Protein AF-A0A932TH51-F1 (afdb_monomer)

Sequence (95 aa):
IGLEGLRRVCAATSLPVIAIGGITRERVAEVLAAGAAGVAVMSAVAAAVDMEVAVRSLAGALGAGERSRQGAKPPRGKAARENEKPETGNPKSET

Radius of gyration: 22.47 Å; Cα contacts (8 Å, |Δi|>4): 70; chains: 1; bounding box: 60×39×61 Å

Structure (mmCIF, N/CA/C/O backbone):
data_AF-A0A932TH51-F1
#
_entry.id   AF-A0A932TH51-F1
#
loop_
_atom_site.group_PDB
_atom_site.id
_atom_site.type_symbol
_atom_site.label_atom_id
_atom_site.label_alt_id
_atom_site.label_comp_id
_atom_site.label_asym_id
_atom_site.label_entity_id
_atom_site.label_seq_id
_atom_site.pdbx_PDB_ins_code
_atom_site.Cartn_x
_atom_site.Cartn_y
_atom_site.Cartn_z
_atom_site.occupancy
_atom_site.B_iso_or_equiv
_atom_site.auth_seq_id
_atom_site.auth_comp_id
_atom_site.auth_asym_id
_atom_site.auth_atom_id
_atom_site.pdbx_PDB_model_num
ATOM 1 N N . ILE A 1 1 ? -11.157 -8.090 -0.973 1.00 87.19 1 ILE A N 1
ATOM 2 C CA . ILE A 1 1 ? -11.871 -7.064 -0.169 1.00 87.19 1 ILE A CA 1
ATOM 3 C C . ILE A 1 1 ? -11.951 -5.699 -0.860 1.00 87.19 1 ILE A C 1
ATOM 5 O O . ILE A 1 1 ? -12.943 -5.010 -0.662 1.00 87.19 1 ILE A O 1
ATOM 9 N N . GLY A 1 2 ? -10.965 -5.324 -1.691 1.00 94.69 2 GLY A N 1
ATOM 10 C CA . GLY A 1 2 ? -10.991 -4.059 -2.438 1.00 94.69 2 GLY A CA 1
ATOM 11 C C . GLY A 1 2 ? -10.927 -2.819 -1.538 1.00 94.69 2 GLY A C 1
ATOM 12 O O . GLY A 1 2 ? -10.793 -2.940 -0.321 1.00 94.69 2 GLY A O 1
ATOM 13 N N . LEU A 1 3 ? -11.036 -1.631 -2.140 1.00 96.62 3 LEU A N 1
ATOM 14 C CA . LEU A 1 3 ? -10.979 -0.355 -1.413 1.00 96.62 3 LEU A CA 1
ATOM 15 C C . LEU A 1 3 ? -12.119 -0.207 -0.401 1.00 96.62 3 LEU A C 1
ATOM 17 O O . LEU A 1 3 ? -11.901 0.295 0.695 1.00 96.62 3 LEU A O 1
ATOM 21 N N . GLU A 1 4 ? -13.319 -0.688 -0.731 1.00 97.50 4 GLU A N 1
ATOM 22 C CA . GLU A 1 4 ? -14.458 -0.608 0.186 1.00 97.50 4 GLU A CA 1
ATOM 23 C C . GLU A 1 4 ? -14.277 -1.505 1.413 1.00 97.50 4 GLU A C 1
ATOM 25 O O . GLU A 1 4 ? -14.489 -1.088 2.549 1.00 97.50 4 GLU A O 1
ATOM 30 N N . GLY A 1 5 ? -13.803 -2.735 1.211 1.00 97.81 5 GLY A N 1
ATOM 31 C CA . GLY A 1 5 ? -13.464 -3.604 2.331 1.00 97.81 5 GLY A CA 1
ATOM 32 C C . GLY A 1 5 ? -12.319 -3.043 3.174 1.00 97.81 5 GLY A C 1
ATOM 33 O O . GLY A 1 5 ? -12.374 -3.145 4.396 1.00 97.81 5 GLY A O 1
ATOM 34 N N . LEU A 1 6 ? -11.324 -2.407 2.545 1.00 97.56 6 LEU A N 1
ATOM 35 C CA . LEU A 1 6 ? -10.248 -1.716 3.253 1.00 97.56 6 LEU A CA 1
ATOM 36 C C . LEU A 1 6 ? -10.791 -0.568 4.117 1.00 97.56 6 LEU A C 1
ATOM 38 O O . LEU A 1 6 ? -10.463 -0.517 5.298 1.00 97.56 6 LEU A O 1
ATOM 42 N N . ARG A 1 7 ? -11.686 0.276 3.582 1.00 98.00 7 ARG A N 1
ATOM 43 C CA . ARG A 1 7 ? -12.358 1.344 4.345 1.00 98.00 7 ARG A CA 1
ATOM 44 C C . ARG A 1 7 ? -13.056 0.808 5.588 1.00 98.00 7 ARG A C 1
ATOM 46 O O . ARG A 1 7 ? -12.866 1.336 6.681 1.00 98.00 7 ARG A O 1
ATOM 53 N N . ARG A 1 8 ? -13.820 -0.277 5.435 1.00 98.06 8 ARG A N 1
ATOM 54 C CA . ARG A 1 8 ? -14.518 -0.925 6.554 1.00 98.06 8 ARG A CA 1
ATOM 55 C C . ARG A 1 8 ? -13.558 -1.430 7.629 1.00 98.06 8 ARG A C 1
ATOM 57 O O . ARG A 1 8 ? -13.854 -1.285 8.808 1.00 98.06 8 ARG A O 1
ATOM 64 N N . VAL A 1 9 ? -12.420 -2.005 7.238 1.00 97.12 9 VAL A N 1
ATOM 65 C CA . VAL A 1 9 ? -11.395 -2.471 8.186 1.00 97.12 9 VAL A CA 1
ATOM 66 C C . VAL A 1 9 ? -10.753 -1.291 8.910 1.00 97.12 9 VAL A C 1
ATOM 68 O O . VAL A 1 9 ? -10.694 -1.310 10.135 1.00 97.12 9 VAL A O 1
ATOM 71 N N . CYS A 1 10 ? -10.331 -0.253 8.186 1.00 96.38 10 CYS A N 1
ATOM 72 C CA . CYS A 1 10 ? -9.732 0.944 8.778 1.00 96.38 10 CYS A CA 1
ATOM 73 C C . CYS A 1 10 ? -10.684 1.644 9.759 1.00 96.38 10 CYS A C 1
ATOM 75 O O . CYS A 1 10 ? -10.247 2.090 10.811 1.00 96.38 10 CYS A O 1
ATOM 77 N N . ALA A 1 11 ? -11.985 1.697 9.460 1.00 96.75 11 ALA A N 1
ATOM 78 C CA . ALA A 1 11 ? -12.984 2.281 10.357 1.00 96.75 11 ALA A CA 1
ATOM 79 C C . ALA A 1 11 ? -13.263 1.431 11.614 1.00 96.75 11 ALA A C 1
ATOM 81 O O . ALA A 1 11 ? -13.776 1.948 12.603 1.00 96.75 11 ALA A O 1
ATOM 82 N N . ALA A 1 12 ? -12.945 0.133 11.588 1.00 97.56 12 ALA A N 1
ATOM 83 C CA . ALA A 1 12 ? -13.239 -0.802 12.673 1.00 97.56 12 ALA A CA 1
ATOM 84 C C . ALA A 1 12 ? -12.133 -0.895 13.739 1.00 97.56 12 ALA A C 1
ATOM 86 O O . ALA A 1 12 ? -12.320 -1.573 14.749 1.00 97.56 12 ALA A O 1
ATOM 87 N N . THR A 1 13 ? -10.979 -0.255 13.537 1.00 95.56 13 THR A N 1
ATOM 88 C CA . THR A 1 13 ? -9.853 -0.310 14.478 1.00 95.56 13 THR A CA 1
ATOM 89 C C . THR A 1 13 ? -9.154 1.036 14.610 1.00 95.56 13 THR A C 1
ATOM 91 O O . THR A 1 13 ? -9.055 1.803 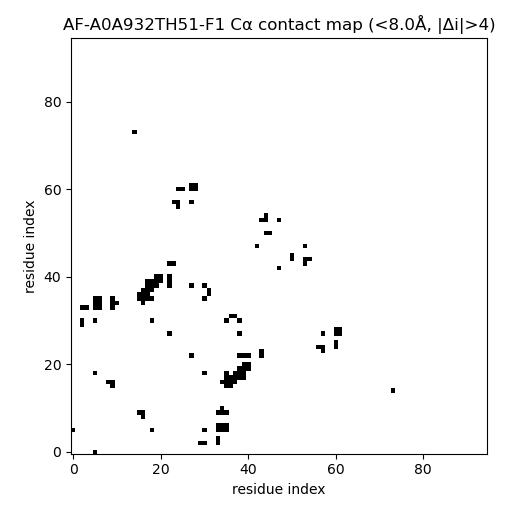13.660 1.00 95.56 13 THR A O 1
ATOM 94 N N . SER A 1 14 ? -8.624 1.316 15.798 1.00 92.25 14 SER A N 1
ATOM 95 C CA . SER A 1 14 ? -7.722 2.446 16.045 1.00 92.25 14 SER A CA 1
ATOM 96 C C . SER A 1 14 ? -6.250 2.105 15.781 1.00 92.25 14 SER A C 1
ATOM 98 O O . SER A 1 14 ? -5.388 2.980 15.867 1.00 92.25 14 SER A O 1
ATOM 100 N N . LEU A 1 15 ? -5.938 0.838 15.479 1.00 94.56 15 LEU A N 1
ATOM 101 C CA . LEU A 1 15 ? -4.585 0.409 15.134 1.00 94.56 15 LEU A CA 1
ATOM 102 C C . LEU A 1 15 ? -4.239 0.790 13.685 1.00 94.56 15 LEU A C 1
ATOM 104 O O . LEU A 1 15 ? -5.109 0.742 12.815 1.00 94.56 15 LEU A O 1
ATOM 108 N N . PRO A 1 16 ? -2.964 1.097 13.384 1.00 93.12 16 PRO A N 1
ATOM 109 C CA . PRO A 1 16 ? -2.531 1.352 12.015 1.00 93.12 16 PRO A CA 1
ATOM 110 C C . PRO A 1 16 ? -2.764 0.140 11.104 1.00 93.12 16 PRO A C 1
ATOM 112 O O . PRO A 1 16 ? -2.282 -0.958 11.382 1.00 93.12 16 PRO A O 1
ATOM 115 N N . VAL A 1 17 ? -3.456 0.358 9.986 1.00 96.06 17 VAL A N 1
ATOM 116 C CA . VAL A 1 17 ? -3.688 -0.660 8.953 1.00 96.06 17 VAL A CA 1
ATOM 117 C C . VAL A 1 17 ? -2.689 -0.472 7.816 1.00 96.06 17 VAL A C 1
ATOM 119 O O . VAL A 1 17 ? -2.600 0.613 7.243 1.00 96.06 17 VAL A O 1
ATOM 122 N N . ILE A 1 18 ? -1.956 -1.529 7.464 1.00 96.56 18 ILE A N 1
ATOM 123 C CA . ILE A 1 18 ? -1.067 -1.553 6.295 1.00 96.56 18 ILE A CA 1
ATOM 124 C C . ILE A 1 18 ? -1.736 -2.367 5.190 1.00 96.56 18 ILE A C 1
ATOM 126 O O . ILE A 1 18 ? -2.061 -3.538 5.387 1.00 96.56 18 ILE A O 1
ATOM 130 N N . ALA A 1 19 ? -1.950 -1.755 4.026 1.00 95.62 19 ALA A N 1
ATOM 131 C CA . ALA A 1 19 ? -2.560 -2.430 2.885 1.00 95.62 19 ALA A CA 1
ATOM 132 C C . ALA A 1 19 ? -1.518 -3.242 2.100 1.00 95.62 19 ALA A C 1
ATOM 134 O O . ALA A 1 19 ? -0.445 -2.734 1.780 1.00 95.62 19 ALA A O 1
ATOM 135 N N . ILE A 1 20 ? -1.849 -4.487 1.753 1.00 94.56 20 ILE A N 1
ATOM 136 C CA . ILE A 1 20 ? -0.991 -5.390 0.978 1.00 94.56 20 ILE A CA 1
ATOM 137 C C . ILE A 1 20 ? -1.793 -6.094 -0.120 1.00 94.56 20 ILE A C 1
ATOM 139 O O . ILE A 1 20 ? -2.968 -6.414 0.060 1.00 94.56 20 ILE A O 1
ATOM 143 N N . GLY A 1 21 ? -1.127 -6.360 -1.245 1.00 91.56 21 GLY A N 1
ATOM 144 C CA . GLY A 1 21 ? -1.686 -7.076 -2.393 1.00 91.56 21 GLY A CA 1
ATOM 145 C C . GLY A 1 21 ? -2.217 -6.136 -3.474 1.00 91.56 21 GLY A C 1
ATOM 146 O O . GLY A 1 21 ? -3.104 -5.323 -3.232 1.00 91.56 21 GLY A O 1
ATOM 147 N N . GLY A 1 22 ? -1.665 -6.247 -4.687 1.00 91.12 22 GLY A N 1
ATOM 148 C CA . GLY A 1 22 ? -2.073 -5.419 -5.831 1.00 91.12 22 GLY A CA 1
ATOM 149 C C . GLY A 1 22 ? -1.712 -3.932 -5.707 1.00 91.12 22 GLY A C 1
ATOM 150 O O . GLY A 1 22 ? -2.334 -3.100 -6.363 1.00 91.12 22 GLY A O 1
ATOM 151 N N . ILE A 1 23 ? -0.735 -3.590 -4.861 1.00 94.56 23 ILE A N 1
ATOM 152 C CA . ILE A 1 23 ? -0.263 -2.214 -4.694 1.00 94.56 23 ILE A CA 1
ATOM 153 C C . ILE A 1 23 ? 0.604 -1.825 -5.893 1.00 94.56 23 ILE A C 1
ATOM 155 O O . ILE A 1 23 ? 1.622 -2.459 -6.170 1.00 94.56 23 ILE A O 1
ATOM 159 N N . THR A 1 24 ? 0.205 -0.754 -6.570 1.00 92.19 24 THR A N 1
ATOM 160 C CA . THR A 1 24 ? 0.974 -0.077 -7.620 1.00 92.19 24 THR A CA 1
ATOM 161 C C . THR A 1 24 ? 1.042 1.406 -7.293 1.00 92.19 24 THR A C 1
ATOM 163 O O . THR A 1 24 ? 0.230 1.900 -6.508 1.00 92.19 24 THR A O 1
ATOM 166 N N . ARG A 1 25 ? 1.980 2.123 -7.914 1.00 91.31 25 ARG A N 1
ATOM 167 C CA . ARG A 1 25 ? 2.163 3.569 -7.744 1.00 91.31 25 ARG A CA 1
ATOM 168 C C . ARG A 1 25 ? 0.856 4.352 -7.921 1.00 91.31 25 ARG A C 1
ATOM 170 O O . ARG A 1 25 ? 0.568 5.244 -7.134 1.00 91.31 25 ARG A O 1
ATOM 177 N N . GLU A 1 26 ? 0.051 3.984 -8.910 1.00 91.56 26 GLU A N 1
ATOM 178 C CA . GLU A 1 26 ? -1.201 4.660 -9.270 1.00 91.56 26 GLU A CA 1
ATOM 179 C C . GLU A 1 26 ? -2.281 4.463 -8.200 1.00 91.56 26 GLU A C 1
ATOM 181 O O . GLU A 1 26 ? -3.083 5.358 -7.957 1.00 91.56 26 GLU A O 1
ATOM 186 N N . ARG A 1 27 ? -2.272 3.307 -7.525 1.00 92.06 27 ARG A N 1
ATOM 187 C CA . ARG A 1 27 ? -3.273 2.936 -6.514 1.00 92.06 27 ARG A CA 1
ATOM 188 C C . ARG A 1 27 ? -2.926 3.417 -5.109 1.00 92.06 27 ARG A C 1
ATOM 190 O O . ARG A 1 27 ? -3.797 3.400 -4.242 1.00 92.06 27 ARG A O 1
ATOM 197 N N . VAL A 1 28 ? -1.680 3.834 -4.855 1.00 93.00 28 VAL A N 1
ATOM 198 C CA . VAL A 1 28 ? -1.234 4.260 -3.514 1.00 93.00 28 VAL A CA 1
ATOM 199 C C . VAL A 1 28 ? -2.140 5.357 -2.955 1.00 93.00 28 VAL A C 1
ATOM 201 O O . VAL A 1 28 ? -2.593 5.244 -1.818 1.00 93.00 28 VAL A O 1
ATOM 204 N N . ALA A 1 29 ? -2.460 6.377 -3.754 1.00 92.62 29 ALA A N 1
ATOM 205 C CA . ALA A 1 29 ? -3.286 7.496 -3.309 1.00 92.62 29 ALA A CA 1
ATOM 206 C C . ALA A 1 29 ? -4.689 7.046 -2.864 1.00 92.62 29 ALA A C 1
ATOM 208 O O . ALA A 1 29 ? -5.157 7.440 -1.798 1.00 92.62 29 ALA A O 1
ATOM 209 N N . GLU A 1 30 ? -5.338 6.171 -3.634 1.00 94.94 30 GLU A N 1
ATOM 210 C CA . GLU A 1 30 ? -6.665 5.636 -3.305 1.00 94.94 30 GLU A CA 1
ATOM 211 C C . GLU A 1 30 ? -6.638 4.749 -2.053 1.00 94.94 30 GLU A C 1
ATOM 213 O O . GLU A 1 30 ? -7.565 4.773 -1.243 1.00 94.94 30 GLU A O 1
ATOM 218 N N . VAL A 1 31 ? -5.565 3.976 -1.874 1.00 95.69 31 VAL A N 1
ATOM 219 C CA . VAL A 1 31 ? -5.364 3.103 -0.712 1.00 95.69 31 VAL A CA 1
ATOM 220 C C . VAL A 1 31 ? -5.168 3.919 0.568 1.00 95.69 31 VAL A C 1
ATOM 222 O O . VAL A 1 31 ? -5.765 3.598 1.597 1.00 95.69 31 VAL A O 1
ATOM 225 N N . LEU A 1 32 ? -4.388 5.000 0.509 1.00 94.25 32 LEU A N 1
ATOM 226 C CA . LEU A 1 32 ? -4.238 5.931 1.629 1.00 94.25 32 LEU A CA 1
ATOM 227 C C . LEU A 1 32 ? -5.547 6.677 1.914 1.00 94.25 32 LEU A C 1
ATOM 229 O O . LEU A 1 32 ? -5.953 6.781 3.069 1.00 94.25 32 LEU A O 1
ATOM 233 N N . ALA A 1 33 ? -6.254 7.130 0.873 1.00 94.00 33 ALA A N 1
ATOM 234 C CA . ALA A 1 33 ? -7.563 7.772 1.008 1.00 94.00 33 ALA A CA 1
ATOM 235 C C . ALA A 1 33 ? -8.626 6.829 1.603 1.00 94.00 33 ALA A C 1
ATOM 237 O O . ALA A 1 33 ? -9.550 7.279 2.276 1.00 94.00 33 ALA A O 1
ATOM 238 N N . ALA A 1 34 ? -8.483 5.514 1.411 1.00 95.75 34 ALA A N 1
ATOM 239 C CA . ALA A 1 34 ? -9.304 4.498 2.067 1.00 95.75 34 ALA A CA 1
ATOM 240 C C . ALA A 1 34 ? -8.992 4.316 3.570 1.00 95.75 34 ALA A C 1
ATOM 242 O O . ALA A 1 34 ? -9.635 3.503 4.231 1.00 95.75 34 ALA A O 1
ATOM 243 N N . GLY A 1 35 ? -8.029 5.060 4.121 1.00 94.62 35 GLY A N 1
ATOM 244 C CA . GLY A 1 35 ? -7.691 5.074 5.544 1.00 94.62 35 GLY A CA 1
ATOM 245 C C . GLY A 1 35 ? -6.506 4.190 5.925 1.00 94.62 35 GLY A C 1
ATOM 246 O O . GLY A 1 35 ? -6.217 4.053 7.113 1.00 94.62 35 GLY A O 1
ATOM 247 N N . ALA A 1 36 ? -5.809 3.583 4.957 1.00 95.75 36 ALA A N 1
ATOM 248 C CA . ALA A 1 36 ? -4.593 2.840 5.262 1.00 95.75 36 ALA A CA 1
ATOM 249 C C . ALA A 1 36 ? -3.510 3.787 5.798 1.00 95.75 36 ALA A C 1
ATOM 251 O O . ALA A 1 36 ? -3.253 4.858 5.250 1.00 95.75 36 ALA A O 1
ATOM 252 N N . ALA A 1 37 ? -2.825 3.360 6.855 1.00 94.44 37 ALA A N 1
ATOM 253 C CA . ALA A 1 37 ? -1.712 4.102 7.432 1.00 94.44 37 ALA A CA 1
ATOM 254 C C . ALA A 1 37 ? -0.446 4.032 6.560 1.00 94.44 37 ALA A C 1
ATOM 256 O O . ALA A 1 37 ? 0.438 4.879 6.722 1.00 94.44 37 ALA A O 1
ATOM 257 N N . GLY A 1 38 ? -0.369 3.032 5.677 1.00 93.69 38 GLY A N 1
ATOM 258 C CA . GLY A 1 38 ? 0.715 2.791 4.731 1.00 93.69 38 GLY A CA 1
ATOM 259 C C . GLY A 1 38 ? 0.431 1.582 3.835 1.00 93.69 38 GLY A C 1
ATOM 260 O O . GLY A 1 38 ? -0.635 0.964 3.916 1.00 93.69 38 GLY A O 1
ATOM 261 N N . VAL A 1 39 ? 1.401 1.233 2.989 1.00 95.00 39 VAL A N 1
ATOM 262 C CA . VAL A 1 39 ? 1.304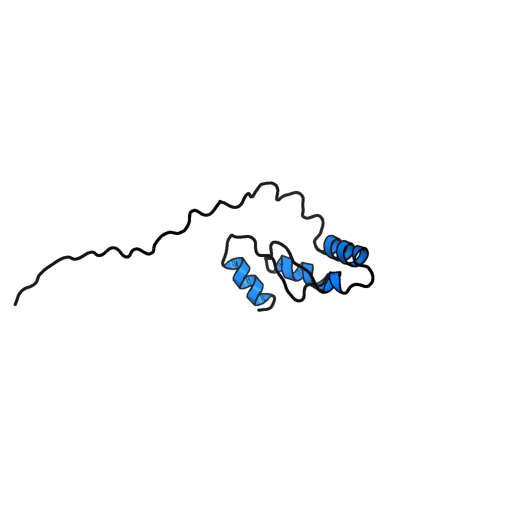 0.109 2.046 1.00 95.00 39 VAL A CA 1
ATOM 263 C C . VAL A 1 39 ? 2.512 -0.815 2.158 1.00 95.00 39 VAL A C 1
ATOM 265 O O . VAL A 1 39 ? 3.616 -0.371 2.463 1.00 95.00 39 VAL A O 1
ATOM 268 N N . ALA A 1 40 ? 2.300 -2.094 1.869 1.00 94.50 40 ALA A N 1
ATOM 269 C CA . ALA A 1 40 ? 3.349 -3.086 1.704 1.00 94.50 40 ALA A CA 1
ATOM 270 C C . ALA A 1 40 ? 3.337 -3.612 0.263 1.00 94.50 40 ALA A C 1
ATOM 272 O O . ALA A 1 40 ? 2.288 -3.956 -0.291 1.00 94.50 40 ALA A O 1
ATOM 273 N N . VAL A 1 41 ? 4.521 -3.677 -0.341 1.00 93.12 41 VAL A N 1
ATOM 274 C CA . VAL A 1 41 ? 4.742 -4.100 -1.730 1.00 93.12 41 VAL A CA 1
ATOM 275 C C . VAL A 1 41 ? 5.726 -5.264 -1.767 1.00 93.12 41 VAL A C 1
ATOM 277 O O . VAL A 1 41 ? 6.659 -5.319 -0.972 1.00 93.12 41 VAL A O 1
ATOM 280 N N . MET A 1 42 ? 5.531 -6.182 -2.712 1.00 90.88 42 MET A N 1
ATOM 281 C CA . MET A 1 42 ? 6.509 -7.228 -3.026 1.00 90.88 42 MET A CA 1
ATOM 282 C C . MET A 1 42 ? 6.703 -7.299 -4.536 1.00 90.88 42 MET A C 1
ATOM 284 O O . MET A 1 42 ? 7.717 -6.837 -5.041 1.00 90.88 42 MET A O 1
ATOM 288 N N . SER A 1 43 ? 5.703 -7.796 -5.269 1.00 89.50 43 SER A N 1
ATOM 289 C CA . SER A 1 43 ? 5.801 -8.033 -6.715 1.00 89.50 43 SER A CA 1
ATOM 290 C C . SER A 1 43 ? 6.143 -6.779 -7.522 1.00 89.50 43 SER A C 1
ATOM 292 O O . SER A 1 43 ? 6.968 -6.857 -8.422 1.00 89.50 43 SER A O 1
ATOM 294 N N . ALA A 1 44 ? 5.584 -5.619 -7.162 1.00 87.19 44 ALA A N 1
ATOM 295 C CA . ALA A 1 44 ? 5.853 -4.347 -7.840 1.00 87.19 44 ALA A CA 1
ATOM 296 C C . ALA A 1 44 ? 7.329 -3.903 -7.781 1.00 87.19 44 ALA A C 1
ATOM 298 O O . ALA A 1 44 ? 7.752 -3.110 -8.616 1.00 87.19 44 ALA A O 1
ATOM 299 N N . VAL A 1 45 ? 8.100 -4.400 -6.807 1.00 92.75 45 VAL A N 1
ATOM 300 C CA . VAL A 1 45 ? 9.536 -4.116 -6.666 1.00 92.75 45 VAL A CA 1
ATOM 301 C C . VAL A 1 45 ? 10.363 -5.323 -7.093 1.00 92.75 45 VAL A C 1
ATOM 303 O O . VAL A 1 45 ? 11.243 -5.195 -7.930 1.00 92.75 45 VAL A O 1
ATOM 306 N N . ALA A 1 46 ? 10.056 -6.510 -6.568 1.00 93.31 46 ALA A N 1
ATOM 307 C CA . ALA A 1 46 ? 10.833 -7.724 -6.808 1.00 93.31 46 ALA A CA 1
ATOM 308 C C . ALA A 1 46 ? 10.834 -8.178 -8.279 1.00 93.31 46 ALA A C 1
ATOM 310 O O . ALA A 1 46 ? 11.773 -8.842 -8.702 1.00 93.31 46 ALA A O 1
ATOM 311 N N . ALA A 1 47 ? 9.799 -7.832 -9.053 1.00 91.88 47 AL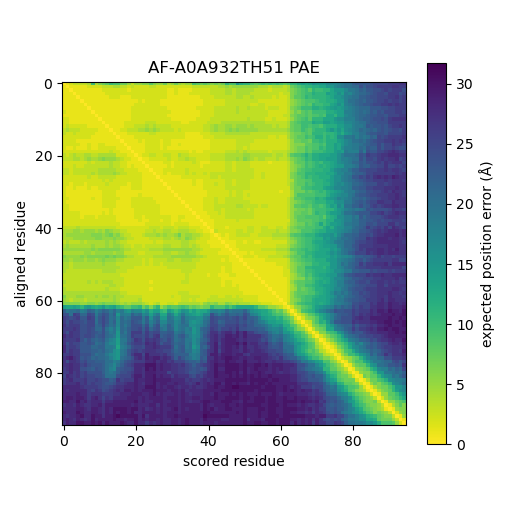A A N 1
ATOM 312 C CA . ALA A 1 47 ? 9.723 -8.126 -10.485 1.00 91.88 47 ALA A CA 1
ATOM 313 C C . ALA A 1 47 ? 10.132 -6.936 -11.375 1.00 91.88 47 ALA A C 1
ATOM 315 O O . ALA A 1 47 ? 9.981 -7.006 -12.594 1.00 91.88 47 ALA A O 1
ATOM 316 N N . ALA A 1 48 ? 10.599 -5.827 -10.793 1.00 94.62 48 ALA A N 1
ATOM 317 C CA . ALA A 1 48 ? 11.004 -4.659 -11.560 1.00 94.62 48 ALA A CA 1
ATOM 318 C C . ALA A 1 48 ? 12.357 -4.891 -12.244 1.00 94.62 48 ALA A C 1
ATOM 320 O O . ALA A 1 48 ? 13.271 -5.466 -11.658 1.00 94.62 48 ALA A O 1
ATOM 321 N N . VAL A 1 49 ? 12.496 -4.375 -13.469 1.00 95.88 49 VAL A N 1
ATOM 322 C CA . VAL A 1 49 ? 13.782 -4.344 -14.190 1.00 95.88 49 VAL A CA 1
ATOM 323 C C . VAL A 1 49 ? 14.815 -3.525 -13.414 1.00 95.88 49 VAL A C 1
ATOM 325 O O . VAL A 1 49 ? 15.980 -3.899 -13.346 1.00 95.88 49 VAL A O 1
ATOM 328 N N . ASP A 1 50 ? 14.364 -2.432 -12.797 1.00 96.56 50 ASP A N 1
ATOM 329 C CA . ASP A 1 50 ? 15.159 -1.586 -11.919 1.00 96.56 50 ASP A CA 1
ATOM 330 C C . ASP A 1 50 ? 14.409 -1.392 -10.595 1.00 96.56 50 ASP A C 1
ATOM 332 O O . ASP A 1 50 ? 13.385 -0.700 -10.516 1.00 96.56 50 ASP A O 1
ATOM 336 N N . MET A 1 51 ? 14.913 -2.047 -9.549 1.00 95.88 51 MET A N 1
ATOM 337 C CA . MET A 1 51 ? 14.323 -1.989 -8.213 1.00 95.88 51 MET A CA 1
ATOM 338 C C . MET A 1 51 ? 14.439 -0.600 -7.587 1.00 95.88 51 MET A C 1
ATOM 340 O O . MET A 1 51 ? 13.521 -0.178 -6.884 1.00 95.88 51 MET A O 1
ATOM 344 N N . GLU A 1 52 ? 15.535 0.121 -7.830 1.00 96.06 52 GLU A N 1
ATOM 345 C CA . GLU A 1 52 ? 15.739 1.446 -7.249 1.00 96.06 52 GLU A CA 1
ATOM 346 C C . GLU A 1 52 ? 14.712 2.428 -7.812 1.00 96.06 52 GLU A C 1
ATOM 348 O O . GLU A 1 52 ? 14.047 3.142 -7.055 1.00 96.06 52 GLU A O 1
ATOM 353 N N . VAL A 1 53 ? 14.520 2.416 -9.133 1.00 96.19 53 VAL A N 1
ATOM 354 C CA . VAL A 1 53 ? 13.509 3.239 -9.804 1.00 96.19 53 VAL A CA 1
ATOM 355 C C . VAL A 1 53 ? 12.106 2.880 -9.314 1.00 96.19 53 VAL A C 1
ATOM 357 O O . VAL A 1 53 ? 11.322 3.780 -8.999 1.00 96.19 53 VAL A O 1
ATOM 360 N N . ALA A 1 54 ? 11.787 1.588 -9.187 1.00 94.38 54 ALA A N 1
ATOM 361 C CA . ALA A 1 54 ? 10.486 1.139 -8.692 1.00 94.38 54 ALA A CA 1
ATOM 362 C C . ALA A 1 54 ? 10.211 1.627 -7.259 1.00 94.38 54 ALA A C 1
ATOM 364 O O . ALA A 1 54 ? 9.151 2.199 -6.987 1.00 94.38 54 ALA A O 1
ATOM 365 N N . VAL A 1 55 ? 11.181 1.467 -6.352 1.00 94.31 55 VAL A N 1
ATOM 366 C CA . VAL A 1 55 ? 11.075 1.930 -4.962 1.00 94.31 55 VAL A CA 1
ATOM 367 C C . VAL A 1 55 ? 10.961 3.449 -4.901 1.00 94.31 55 VAL A C 1
ATOM 369 O O . VAL A 1 55 ? 10.069 3.959 -4.229 1.00 94.31 55 VAL A O 1
ATOM 372 N N . ARG A 1 56 ? 11.803 4.189 -5.631 1.00 94.81 56 ARG A N 1
ATOM 373 C CA . ARG A 1 56 ? 11.773 5.660 -5.667 1.00 94.81 56 ARG A CA 1
ATOM 374 C C . ARG A 1 56 ? 10.432 6.184 -6.177 1.00 94.81 56 ARG A C 1
ATOM 376 O O . ARG A 1 56 ? 9.895 7.144 -5.629 1.00 94.81 56 ARG A O 1
ATOM 383 N N . SER A 1 57 ? 9.871 5.531 -7.190 1.00 92.88 57 SER A N 1
ATOM 384 C CA . SER A 1 57 ? 8.564 5.867 -7.753 1.00 92.88 57 SER A CA 1
ATOM 385 C C . SER A 1 57 ? 7.424 5.648 -6.750 1.00 92.88 57 SER A C 1
ATOM 387 O O . SER A 1 57 ? 6.578 6.528 -6.571 1.00 92.88 57 SER A O 1
ATOM 389 N N . LEU A 1 58 ? 7.434 4.514 -6.040 1.00 92.75 58 LEU A N 1
ATOM 390 C CA . LEU A 1 58 ? 6.473 4.212 -4.973 1.00 92.75 58 LEU A CA 1
ATOM 391 C C . LEU A 1 58 ? 6.620 5.160 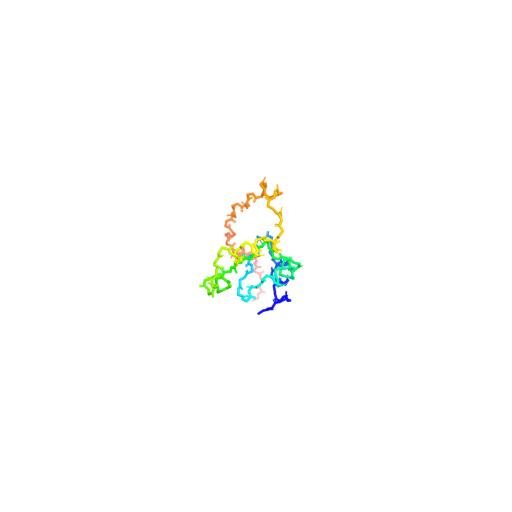-3.775 1.00 92.75 58 LEU A C 1
ATOM 393 O O . LEU A 1 58 ? 5.619 5.671 -3.277 1.00 92.75 58 LEU A O 1
ATOM 397 N N . ALA A 1 59 ? 7.850 5.445 -3.346 1.00 91.06 59 ALA A N 1
ATOM 398 C CA . ALA A 1 59 ? 8.135 6.396 -2.273 1.00 91.06 59 ALA A CA 1
ATOM 399 C C . ALA A 1 59 ? 7.648 7.809 -2.628 1.00 91.06 59 ALA A C 1
ATOM 401 O O . ALA A 1 59 ? 7.041 8.483 -1.800 1.00 91.06 59 ALA A O 1
ATOM 402 N N . GLY A 1 60 ? 7.831 8.235 -3.882 1.00 91.44 60 GLY A N 1
ATOM 403 C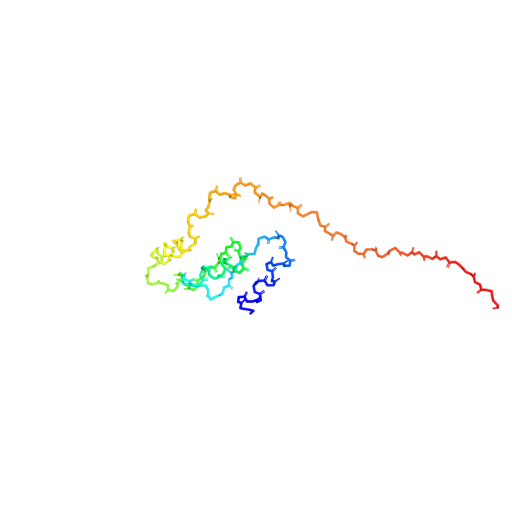 CA . GLY A 1 60 ? 7.282 9.496 -4.380 1.00 91.44 60 GLY A CA 1
ATOM 404 C C . GLY A 1 60 ? 5.750 9.544 -4.332 1.00 91.44 60 GLY A C 1
ATOM 405 O O . GLY A 1 60 ? 5.187 10.579 -3.984 1.00 91.44 60 GLY A O 1
ATOM 406 N N . ALA A 1 61 ? 5.073 8.428 -4.623 1.00 89.12 61 ALA A N 1
ATOM 407 C CA . ALA A 1 61 ? 3.611 8.335 -4.580 1.00 89.12 61 ALA A CA 1
ATOM 408 C C . ALA A 1 61 ? 3.028 8.326 -3.155 1.00 89.12 61 ALA A C 1
ATOM 410 O O . ALA A 1 61 ? 1.889 8.744 -2.963 1.00 89.12 61 ALA A O 1
ATOM 411 N N . LEU A 1 62 ? 3.800 7.890 -2.155 1.00 84.69 62 LEU A N 1
ATOM 412 C CA . LEU A 1 62 ? 3.425 7.989 -0.738 1.00 84.69 62 LEU A CA 1
ATOM 413 C C . LEU A 1 62 ? 3.484 9.437 -0.213 1.00 84.69 62 LEU A C 1
ATOM 415 O O . LEU A 1 62 ? 2.881 9.742 0.817 1.00 84.69 62 LEU A O 1
ATOM 419 N N . GLY A 1 63 ? 4.174 10.333 -0.931 1.00 71.38 63 GLY A N 1
ATOM 420 C CA . GLY A 1 63 ? 4.457 11.701 -0.504 1.00 71.38 63 GLY A CA 1
ATOM 421 C C . GLY A 1 63 ? 5.462 11.753 0.653 1.00 71.38 63 GLY A C 1
ATOM 422 O O . GLY A 1 63 ? 5.692 10.775 1.358 1.00 71.38 63 GLY A O 1
ATOM 423 N N . ALA A 1 64 ? 6.061 12.923 0.900 1.00 53.25 64 ALA A N 1
ATOM 424 C CA . ALA A 1 64 ? 6.961 13.166 2.037 1.00 53.25 64 ALA A CA 1
ATOM 425 C C . ALA A 1 64 ? 6.218 13.215 3.399 1.00 53.25 64 ALA A C 1
ATOM 427 O O . ALA A 1 64 ? 6.498 14.064 4.246 1.00 53.25 64 ALA A O 1
ATOM 428 N N . GLY A 1 65 ? 5.246 12.326 3.612 1.00 50.62 65 GLY A N 1
ATOM 429 C CA . GLY A 1 65 ? 4.382 12.241 4.792 1.00 50.62 65 GLY A CA 1
ATOM 430 C C . GLY A 1 65 ? 5.038 11.599 6.018 1.00 50.62 65 GLY A C 1
ATOM 431 O O . GLY A 1 65 ? 4.339 11.044 6.860 1.00 50.62 65 GLY A O 1
ATOM 432 N N . GLU A 1 66 ? 6.365 11.664 6.132 1.00 54.25 66 GLU A N 1
ATOM 433 C CA . GLU A 1 66 ? 7.138 10.994 7.188 1.00 54.25 66 GLU A CA 1
ATOM 434 C C . GLU A 1 66 ? 7.524 11.896 8.371 1.00 54.25 66 GLU A C 1
ATOM 436 O O . GLU A 1 66 ? 8.169 11.432 9.302 1.00 54.25 66 GLU A O 1
ATOM 441 N N . ARG A 1 67 ? 7.127 13.175 8.423 1.00 47.66 67 ARG A N 1
ATOM 442 C CA . ARG A 1 67 ? 7.627 14.068 9.496 1.00 47.66 67 ARG A CA 1
ATOM 443 C C . ARG A 1 67 ? 6.714 14.297 10.703 1.00 47.66 67 ARG A C 1
ATOM 445 O O . ARG A 1 67 ? 7.170 14.901 11.666 1.00 47.66 67 ARG A O 1
ATOM 452 N N . SER A 1 68 ? 5.480 13.788 10.727 1.00 46.56 68 SER A N 1
ATOM 453 C CA . SER A 1 68 ? 4.525 14.109 11.813 1.00 46.56 68 SER A CA 1
ATOM 454 C C . SER A 1 68 ? 4.057 12.919 12.662 1.00 46.56 68 SER A C 1
ATOM 456 O O . SER A 1 68 ? 3.150 13.082 13.471 1.00 46.56 68 SER A O 1
ATOM 458 N N . ARG A 1 69 ? 4.666 11.728 12.535 1.00 54.41 69 ARG A N 1
ATOM 459 C CA . ARG A 1 69 ? 4.301 10.538 13.341 1.00 54.41 69 ARG A CA 1
ATOM 460 C C . ARG A 1 69 ? 5.325 10.118 14.400 1.00 54.41 69 ARG A C 1
ATOM 462 O O . ARG A 1 69 ? 5.106 9.109 15.071 1.00 54.41 69 ARG A O 1
ATOM 469 N N . GLN A 1 70 ? 6.389 10.892 14.631 1.00 47.59 70 GLN A N 1
ATOM 470 C CA . GLN A 1 70 ? 7.285 10.685 15.777 1.00 47.59 70 GLN A CA 1
ATOM 471 C C . GLN A 1 70 ? 6.572 11.123 17.078 1.00 47.59 70 GLN A C 1
ATOM 473 O O . GLN A 1 70 ? 6.882 12.148 17.669 1.00 47.59 70 GLN A O 1
ATOM 478 N N . GLY A 1 71 ? 5.533 10.386 17.478 1.00 41.69 71 GLY A N 1
ATOM 479 C CA . GLY A 1 71 ? 4.657 10.761 18.592 1.00 41.69 71 GLY A CA 1
ATOM 480 C C . GLY A 1 71 ? 3.503 9.805 18.908 1.00 41.69 71 GLY A C 1
ATOM 481 O O . GLY A 1 71 ? 2.848 9.989 19.925 1.00 41.69 71 GLY A O 1
ATOM 482 N N . ALA A 1 72 ? 3.267 8.754 18.119 1.00 50.34 72 ALA A N 1
ATOM 483 C CA . ALA A 1 72 ? 2.291 7.721 18.470 1.00 50.34 72 ALA A CA 1
ATOM 484 C C . ALA A 1 72 ? 2.994 6.371 18.636 1.00 50.34 72 ALA A C 1
ATOM 486 O O . ALA A 1 72 ? 2.906 5.479 17.795 1.00 50.34 72 ALA A O 1
ATOM 487 N N . LYS A 1 73 ? 3.709 6.218 19.756 1.00 41.72 73 LYS A N 1
ATOM 488 C CA . LYS A 1 73 ? 4.004 4.887 20.294 1.00 41.72 73 LYS A CA 1
ATOM 489 C C . LYS A 1 73 ? 2.642 4.202 20.488 1.00 41.72 73 LYS A C 1
ATOM 491 O O . LYS A 1 73 ? 1.823 4.768 21.214 1.00 41.72 73 LYS A O 1
ATOM 496 N N . PRO A 1 74 ? 2.355 3.052 19.854 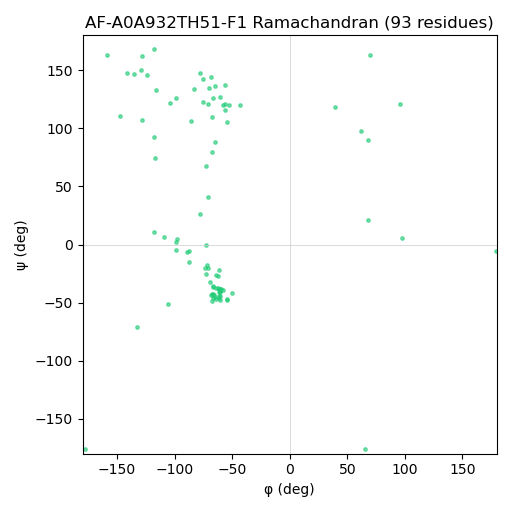1.00 49.41 74 PRO A N 1
ATOM 497 C CA . PRO A 1 74 ? 1.085 2.377 20.079 1.00 49.41 74 PRO A CA 1
ATOM 498 C C . PRO A 1 74 ? 0.948 2.115 21.585 1.00 49.41 74 PRO A C 1
ATOM 500 O O . PRO A 1 74 ? 1.947 1.732 22.215 1.00 49.41 74 PRO A O 1
ATOM 503 N N . PRO A 1 75 ? -0.231 2.338 22.199 1.00 47.03 75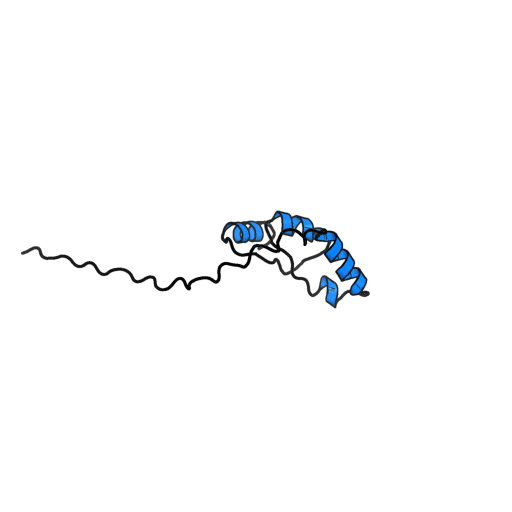 PRO A N 1
ATOM 504 C CA . PRO A 1 75 ? -0.449 1.866 23.553 1.00 47.03 75 PRO A CA 1
ATOM 505 C C . PRO A 1 75 ? -0.176 0.365 23.513 1.00 47.03 75 PRO A C 1
ATOM 507 O O . PRO A 1 75 ? -0.828 -0.373 22.775 1.00 47.03 75 PRO A O 1
ATOM 510 N N . ARG A 1 76 ? 0.858 -0.078 24.238 1.00 55.97 76 ARG A N 1
ATOM 511 C CA . ARG A 1 76 ? 1.095 -1.501 24.475 1.00 55.97 76 ARG A CA 1
ATOM 512 C C . ARG A 1 76 ? -0.210 -2.017 25.062 1.00 55.97 76 ARG A C 1
ATOM 514 O O . ARG A 1 76 ? -0.545 -1.644 26.185 1.00 55.97 76 ARG A O 1
ATOM 521 N N . GLY A 1 77 ? -0.979 -2.751 24.261 1.00 41.06 77 GLY A N 1
ATOM 522 C CA . GLY A 1 77 ? -2.286 -3.230 24.668 1.00 41.06 77 GLY A CA 1
ATOM 523 C C . GLY A 1 77 ? -2.132 -3.966 25.989 1.00 41.06 77 GLY A C 1
ATOM 524 O O . GLY A 1 77 ? -1.383 -4.939 26.074 1.00 41.06 77 GLY A O 1
ATOM 525 N N . LYS A 1 78 ? -2.826 -3.495 27.030 1.00 38.94 78 LYS A N 1
ATOM 526 C CA . LYS A 1 78 ? -3.240 -4.412 28.084 1.00 38.94 78 LYS A CA 1
ATOM 527 C C . LYS A 1 78 ? -4.078 -5.459 27.366 1.00 38.94 78 LYS A C 1
ATOM 529 O O . LYS A 1 78 ? -5.038 -5.101 26.687 1.00 38.94 78 LYS A O 1
ATOM 534 N N . ALA A 1 79 ? -3.647 -6.714 27.453 1.00 43.94 79 ALA A N 1
ATOM 535 C CA . ALA A 1 79 ? -4.444 -7.853 27.046 1.00 43.94 79 ALA A CA 1
ATOM 536 C C . ALA A 1 79 ? -5.872 -7.629 27.553 1.00 43.94 79 ALA A C 1
ATOM 538 O O . ALA A 1 79 ? -6.071 -7.453 28.757 1.00 43.94 79 ALA A O 1
ATOM 539 N N . ALA A 1 80 ? -6.839 -7.578 26.638 1.00 43.47 80 ALA A N 1
ATOM 540 C CA . ALA A 1 80 ? -8.233 -7.747 26.998 1.00 43.47 80 ALA A CA 1
ATOM 541 C C . ALA A 1 80 ? -8.356 -9.190 27.499 1.00 43.47 80 ALA A C 1
ATOM 543 O O . ALA A 1 80 ? -8.511 -10.129 26.721 1.00 43.47 80 ALA A O 1
ATOM 544 N N . ARG A 1 81 ? -8.120 -9.356 28.801 1.00 41.66 81 ARG A N 1
ATOM 545 C CA . ARG A 1 81 ? -8.429 -10.566 29.541 1.00 41.66 81 ARG A CA 1
ATOM 546 C C . ARG A 1 81 ? -9.945 -10.671 29.656 1.00 41.66 81 ARG A C 1
ATOM 548 O O . ARG A 1 81 ? -10.607 -9.691 29.975 1.00 41.66 81 ARG A O 1
ATOM 555 N N . GLU A 1 82 ? -10.400 -11.889 29.383 1.00 45.19 82 GLU A N 1
ATOM 556 C CA . GLU A 1 82 ? -11.500 -12.582 30.054 1.00 45.19 82 GLU A CA 1
ATOM 557 C C . GLU A 1 82 ? -12.889 -11.922 29.962 1.00 45.19 82 GLU A C 1
ATOM 559 O O . GLU A 1 82 ? -13.284 -11.088 30.769 1.00 45.19 82 GLU A O 1
ATOM 564 N N . ASN A 1 83 ? -13.693 -12.417 29.012 1.00 39.19 83 ASN A N 1
ATOM 565 C CA . ASN A 1 83 ? -15.143 -12.493 29.194 1.00 39.19 83 ASN A CA 1
ATOM 566 C C . ASN A 1 83 ? -15.436 -13.522 30.301 1.00 39.19 83 ASN A C 1
ATOM 568 O O . ASN A 1 83 ? -15.778 -14.669 30.018 1.00 39.19 83 ASN A O 1
ATOM 572 N N . GLU A 1 84 ? -15.283 -13.117 31.557 1.00 45.34 84 GLU A N 1
ATOM 573 C CA . GLU A 1 84 ? -15.864 -13.806 32.705 1.00 45.34 84 GLU A CA 1
ATOM 574 C C . GLU A 1 84 ? -17.289 -13.261 32.874 1.00 45.34 84 GLU A C 1
ATOM 576 O O . GLU A 1 84 ? -17.500 -12.100 33.228 1.00 45.34 84 GLU A O 1
ATOM 581 N N . LYS A 1 85 ? -18.298 -14.064 32.515 1.00 44.62 85 LYS A N 1
ATOM 582 C CA . LYS A 1 85 ? -19.687 -13.757 32.878 1.00 44.62 85 LYS A CA 1
ATOM 583 C C . LYS A 1 85 ? -19.799 -13.884 34.403 1.00 44.62 85 LYS A C 1
ATOM 585 O O . LYS A 1 85 ? -19.500 -14.966 34.901 1.00 44.62 85 LYS A O 1
ATOM 590 N N . PRO A 1 86 ? -20.282 -12.866 35.134 1.00 47.12 86 PRO A N 1
ATOM 591 C CA . PRO A 1 86 ? -20.604 -13.040 36.537 1.00 47.12 86 PRO A CA 1
ATOM 592 C C . PRO A 1 86 ? -21.851 -13.919 36.664 1.00 47.12 86 PRO A C 1
ATOM 594 O O . PRO A 1 86 ? -22.922 -13.622 36.127 1.00 47.12 86 PRO A O 1
ATOM 597 N N . GLU A 1 87 ? -21.665 -15.033 37.360 1.00 51.28 87 GLU A N 1
ATOM 598 C CA . GLU A 1 87 ? -22.707 -15.861 37.940 1.00 51.28 87 GLU A CA 1
ATOM 599 C C . GLU A 1 87 ? -23.373 -15.055 39.064 1.00 51.28 87 GLU A C 1
ATOM 601 O O . GLU A 1 87 ? -22.769 -14.793 40.102 1.00 51.28 87 GLU A O 1
ATOM 606 N N . THR A 1 88 ? -24.620 -14.634 38.854 1.00 57.28 88 THR A N 1
ATOM 607 C CA . THR A 1 88 ? -25.457 -14.104 39.934 1.00 57.28 88 THR A CA 1
ATOM 608 C C . THR A 1 88 ? -26.662 -15.016 40.078 1.00 57.28 88 THR A C 1
ATOM 610 O O . THR A 1 88 ? -27.671 -14.865 39.390 1.00 57.28 88 THR A O 1
ATOM 613 N N . GLY A 1 89 ? -26.533 -15.996 40.969 1.00 46.03 89 GLY A N 1
ATOM 614 C CA . GLY A 1 89 ? -27.677 -16.678 41.550 1.00 46.03 89 GLY A CA 1
ATOM 615 C C . GLY A 1 89 ? -28.454 -15.735 42.470 1.00 46.03 89 GLY A C 1
ATOM 616 O O . GLY A 1 89 ? -27.867 -14.913 43.171 1.00 46.03 89 GLY A O 1
ATOM 617 N N . ASN A 1 90 ? -29.778 -15.872 42.479 1.00 50.91 90 ASN A N 1
ATOM 618 C CA . ASN A 1 90 ? -30.629 -15.539 43.624 1.00 50.91 90 ASN A CA 1
ATOM 619 C C . ASN A 1 90 ? -31.975 -16.307 43.500 1.00 50.91 90 ASN A C 1
ATOM 621 O O . ASN A 1 90 ? -32.237 -16.863 42.434 1.00 50.91 90 ASN A O 1
ATOM 625 N N . PRO A 1 91 ? -32.800 -16.454 44.558 1.00 53.03 91 PRO A N 1
ATOM 626 C CA . PRO A 1 91 ? -33.222 -17.756 45.064 1.00 53.03 91 PRO A CA 1
ATOM 627 C C . PRO A 1 91 ? -34.750 -17.983 44.978 1.00 53.03 91 PRO A C 1
ATOM 629 O O . PRO A 1 91 ? -35.522 -17.055 44.786 1.00 53.03 91 PRO A O 1
ATOM 632 N N . LYS A 1 92 ? -35.150 -19.244 45.194 1.00 48.25 92 LYS A N 1
ATOM 633 C CA . LYS A 1 92 ? -36.407 -19.757 45.794 1.00 48.25 92 LYS A CA 1
ATOM 634 C C . LYS A 1 92 ? -37.761 -19.068 45.481 1.00 48.25 92 LYS A C 1
ATOM 636 O O . LYS A 1 92 ? -38.050 -17.988 45.976 1.00 48.25 92 LYS A O 1
ATOM 641 N N . SER A 1 93 ? -38.663 -19.837 44.861 1.00 52.22 93 SER A N 1
ATOM 642 C CA . SER A 1 93 ? -40.102 -19.962 45.205 1.00 52.22 93 SER A CA 1
ATOM 643 C C . SER A 1 93 ? -40.498 -21.414 44.856 1.00 52.22 93 SER A C 1
ATOM 645 O O . SER A 1 93 ? -40.152 -21.881 43.778 1.00 52.22 93 SER A O 1
ATOM 647 N N . GLU A 1 94 ? -40.790 -22.301 45.811 1.00 51.28 94 GLU A N 1
ATOM 648 C CA . GLU A 1 94 ? -42.051 -22.486 46.555 1.00 51.28 94 GLU A CA 1
ATOM 649 C C . GLU A 1 94 ? -43.199 -22.999 45.661 1.00 51.28 94 GLU A C 1
ATOM 651 O O . GLU A 1 94 ? -43.902 -22.209 45.040 1.00 51.28 94 GLU A O 1
ATOM 656 N N . THR A 1 95 ? -43.336 -24.330 45.560 1.00 49.12 95 THR A N 1
ATOM 657 C CA . THR A 1 95 ? -44.575 -25.145 45.640 1.00 49.12 95 THR A CA 1
A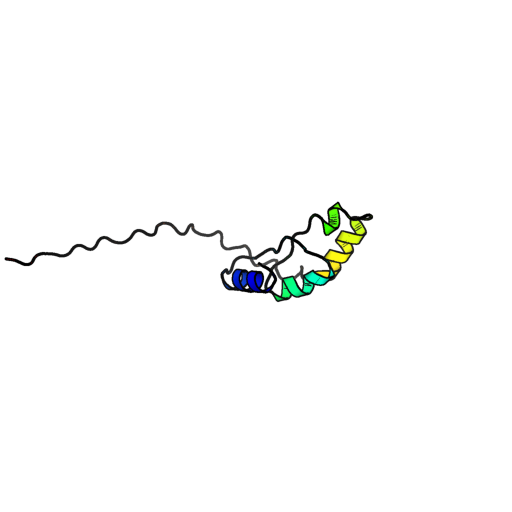TOM 658 C C . THR A 1 95 ? -44.175 -26.621 45.659 1.00 49.12 95 THR A C 1
ATOM 660 O O . THR A 1 95 ? -43.308 -26.999 44.838 1.00 49.12 95 THR A O 1
#

pLDDT: mean 78.18, std 22.05, range [38.94, 98.06]

Nearest PDB structures (foldseek):
  1yad-assembly1_B  TM=9.738E-01  e=3.970E-04  Bacillus subtilis
  3qh2-assembly2_C  TM=9.761E-01  e=6.197E-04  Bacillus subtilis
  1yad-assembly2_D  TM=9.736E-01  e=7.038E-04  Bacillus subtilis
  3qh2-assembly1_B  TM=9.666E-01  e=9.673E-04  Bacillus subtilis
  3qh2-assembly1_A  TM=9.754E-01  e=1.609E-03  Bacillus subtilis

Mean predicted aligned error: 12.7 Å

Secondary structure (DSSP, 8-state):
-HHHHHHHHHHT-SSPPEEESS--TTTHHHHHHTT-SEEE-SHHHHT-S-HHHHHHHHHHHH-STTSS-TT------------------------

Solvent-accessible surface area (backbone atoms only — not comparable to full-atom values): 6267 Å² total; per-residue (Å²): 111,64,65,68,44,44,30,55,53,39,74,73,46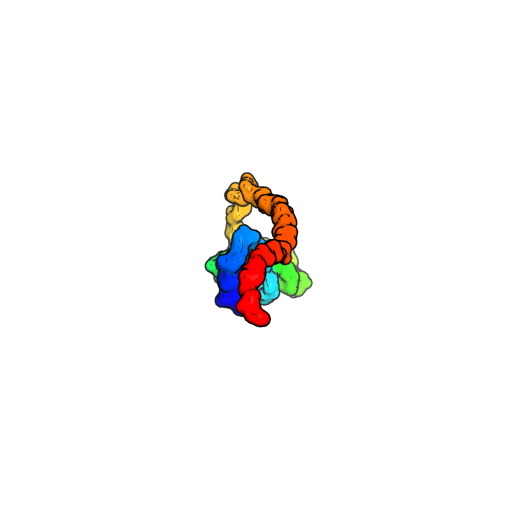,94,65,86,39,68,46,67,75,89,57,43,56,84,47,43,54,59,47,42,74,30,52,32,72,46,76,46,79,53,66,64,36,78,70,38,96,49,45,67,61,39,48,53,50,40,52,59,47,65,45,91,76,76,80,83,63,93,77,69,76,74,77,79,73,74,76,86,73,74,94,72,78,83,86,79,86,82,82,90,82,93,132

Foldseek 3Di:
DPLVVLLVVLVVDPDAAEAEDPDALVCQVSSVVSNHPYYDDDCQQVVDPDNVVSVVSNVVSNPPPPPPPPPCPDPPDPPPDDPPDDDDDDDDDDD